Protein AF-A0A8T4I1D2-F1 (afdb_monomer)

Mean predicted aligned error: 10.04 Å

Secondary structure (DSSP, 8-state):
--GGGEEEBTTS-EEETTT-SSB-SS--HHHHHHHHHHHHHHTT-TTGGG--HHHHHHHHHHHHHHTT--GGGG----

Sequence (78 aa):
DGAFIRALTREGRLQSRITATERGDHVTGDAINDWVRGRARQAGITGWEKITAHGLRRGGAQAIADAGGDPTAQGRWK

pLDDT: mean 76.71, std 13.31, range [43.5, 96.69]

Foldseek 3Di:
DDLVQFAQALLRDTHGPVPRPHGDPDHDQVSQQVVQLVVCVVVVHPPSVPDGPVNVLVVVLVVCVVVVHHSCVPDPDD

Radius of gyration: 16.99 Å; Cα contacts (8 Å, |Δi|>4): 75; chains: 1; bounding box: 39×37×44 Å

Solvent-accessible surface area (backbone atoms only — not comparable to full-atom values): 4628 Å² total; per-residue (Å²): 138,60,82,88,56,43,36,47,21,38,70,54,46,79,36,52,56,89,73,55,85,61,72,28,102,54,65,38,74,64,32,51,26,52,50,50,22,52,51,32,48,75,70,66,43,84,69,22,86,76,48,37,63,68,52,55,56,48,50,56,37,49,54,34,42,76,71,73,45,75,52,69,75,79,59,77,87,125

Structure (mmCIF, N/CA/C/O backbone):
data_AF-A0A8T4I1D2-F1
#
_entry.id   AF-A0A8T4I1D2-F1
#
loop_
_atom_site.group_PDB
_atom_site.id
_atom_site.type_symbol
_atom_site.label_atom_id
_atom_site.label_alt_id
_atom_site.label_comp_id
_atom_site.label_asym_id
_atom_site.label_entity_id
_atom_site.label_seq_id
_atom_site.pdbx_PDB_ins_code
_atom_site.Cartn_x
_atom_site.Cartn_y
_atom_site.Cartn_z
_atom_site.occupancy
_atom_site.B_iso_or_equiv
_atom_site.auth_seq_id
_atom_site.auth_comp_id
_atom_site.auth_asym_id
_atom_site.auth_atom_id
_atom_site.pdbx_PDB_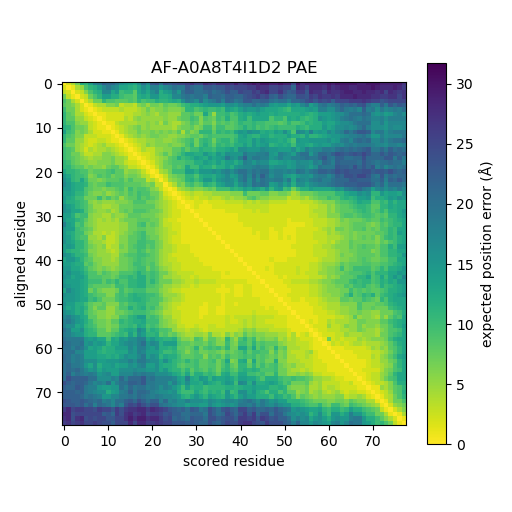model_num
ATOM 1 N N . ASP A 1 1 ? -25.967 -2.406 10.323 1.00 50.91 1 ASP A N 1
ATOM 2 C CA . ASP A 1 1 ? -24.675 -1.686 10.395 1.00 50.91 1 ASP A CA 1
ATOM 3 C C . ASP A 1 1 ? -23.981 -1.576 9.046 1.00 50.91 1 ASP A C 1
ATOM 5 O O . ASP A 1 1 ? -23.244 -2.469 8.636 1.00 50.91 1 ASP A O 1
ATOM 9 N N . GLY A 1 2 ? -24.258 -0.489 8.321 1.00 48.47 2 GLY A N 1
ATOM 10 C CA . GLY A 1 2 ? -23.632 -0.190 7.027 1.00 48.47 2 GLY A CA 1
ATOM 11 C C . GLY A 1 2 ? -22.251 0.462 7.166 1.00 48.47 2 GLY A C 1
ATOM 12 O O . GLY A 1 2 ? -21.883 0.940 8.240 1.00 48.47 2 GLY A O 1
ATOM 13 N N . ALA A 1 3 ? -21.494 0.522 6.063 1.00 55.34 3 ALA A N 1
ATOM 14 C CA . ALA A 1 3 ? -20.141 1.095 6.004 1.00 55.34 3 ALA A CA 1
ATOM 15 C C . ALA A 1 3 ? -20.038 2.538 6.551 1.00 55.34 3 ALA A C 1
ATOM 17 O O . ALA A 1 3 ? -18.985 2.922 7.048 1.00 55.34 3 ALA A O 1
ATOM 18 N N . PHE A 1 4 ? -21.143 3.291 6.556 1.00 54.91 4 PHE A N 1
ATOM 19 C CA . PHE A 1 4 ? -21.248 4.643 7.119 1.00 54.91 4 PHE A CA 1
ATOM 20 C C . PHE A 1 4 ? -21.023 4.739 8.640 1.00 54.91 4 PHE A C 1
ATOM 22 O O . PHE A 1 4 ? -20.715 5.816 9.143 1.00 54.91 4 PHE A O 1
ATOM 29 N N . ILE A 1 5 ? -21.151 3.636 9.387 1.00 60.56 5 ILE A N 1
ATOM 30 C CA . ILE A 1 5 ? -21.017 3.625 10.859 1.00 60.56 5 ILE A CA 1
ATOM 31 C C . ILE A 1 5 ? -19.635 3.090 11.291 1.00 60.56 5 ILE A C 1
ATOM 33 O O . ILE A 1 5 ? -19.394 2.827 12.470 1.00 60.56 5 ILE A O 1
ATOM 37 N N . ARG A 1 6 ? -18.691 2.926 10.352 1.00 66.75 6 ARG A N 1
ATOM 38 C CA . ARG A 1 6 ? -17.340 2.433 10.655 1.00 66.75 6 ARG A CA 1
ATOM 39 C C . ARG A 1 6 ? -16.315 3.570 10.687 1.00 66.75 6 ARG A C 1
ATOM 41 O O . ARG A 1 6 ? -16.323 4.447 9.833 1.00 66.75 6 ARG A O 1
ATOM 48 N N . ALA A 1 7 ? -15.460 3.577 11.706 1.00 68.62 7 ALA A N 1
ATOM 49 C CA . ALA A 1 7 ? -14.292 4.441 11.807 1.00 68.62 7 ALA A CA 1
ATOM 50 C C . ALA A 1 7 ? -13.088 3.761 11.150 1.00 68.62 7 ALA A C 1
ATOM 52 O O . ALA A 1 7 ? -12.905 2.550 11.289 1.00 68.62 7 ALA A O 1
ATOM 53 N N . LEU A 1 8 ? -12.265 4.560 10.478 1.00 72.31 8 LEU A N 1
ATOM 54 C CA . LEU A 1 8 ? -10.935 4.162 10.050 1.00 72.31 8 LEU A CA 1
ATOM 55 C C . LEU A 1 8 ? -9.982 4.267 11.250 1.00 72.31 8 LEU A C 1
ATOM 57 O O . LEU A 1 8 ? -9.841 5.334 11.851 1.00 72.31 8 LEU A O 1
ATOM 61 N N . THR A 1 9 ? -9.354 3.161 11.633 1.00 76.31 9 THR A N 1
ATOM 62 C CA . THR A 1 9 ? -8.304 3.185 12.660 1.00 76.31 9 THR A CA 1
ATOM 63 C C . THR A 1 9 ? -6.982 3.657 12.054 1.00 76.31 9 THR A C 1
ATOM 65 O O . THR A 1 9 ? -6.800 3.601 10.836 1.00 76.31 9 THR A O 1
ATOM 68 N N . ARG A 1 10 ? -6.020 4.090 12.882 1.00 68.50 10 ARG A N 1
ATOM 69 C CA . ARG A 1 10 ? -4.656 4.415 12.401 1.00 68.50 10 ARG A CA 1
ATOM 70 C C . ARG A 1 10 ? -3.986 3.226 11.707 1.00 68.50 10 ARG A C 1
ATOM 72 O O . ARG A 1 10 ? -3.262 3.411 10.737 1.00 68.50 10 ARG A O 1
ATOM 79 N N . GLU A 1 11 ? -4.310 2.014 12.148 1.00 73.69 11 GLU A N 1
ATOM 80 C CA . GLU A 1 11 ? -3.910 0.738 11.535 1.00 73.69 11 GLU A CA 1
ATOM 81 C C . GLU A 1 11 ? -4.656 0.428 10.216 1.00 73.69 11 GLU A C 1
ATOM 83 O O . GLU A 1 11 ? -4.518 -0.653 9.640 1.00 73.69 11 GLU A O 1
ATOM 88 N N . GLY A 1 12 ? -5.510 1.347 9.757 1.00 70.38 12 GLY A N 1
ATOM 89 C CA . GLY A 1 12 ? -6.280 1.270 8.520 1.00 70.38 12 GLY A CA 1
ATOM 90 C C . GLY A 1 12 ? -7.531 0.381 8.584 1.00 70.38 12 GLY A C 1
ATOM 91 O O . GLY A 1 12 ? -8.267 0.249 7.606 1.00 70.38 12 GLY A O 1
ATOM 92 N N . ARG A 1 13 ? -7.837 -0.246 9.717 1.00 74.12 13 ARG A N 1
ATOM 93 C CA . ARG A 1 13 ? -8.994 -1.147 9.812 1.00 74.12 13 ARG A CA 1
ATOM 94 C C . ARG A 1 13 ? -10.296 -0.347 9.864 1.00 74.12 13 ARG A C 1
ATOM 96 O O . ARG A 1 13 ? -10.357 0.712 10.479 1.00 74.12 13 AR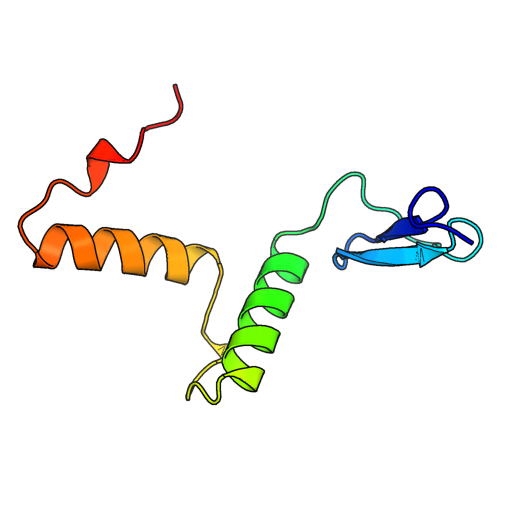G A O 1
ATOM 103 N N . LEU A 1 14 ? -11.358 -0.884 9.262 1.00 73.12 14 LEU A N 1
ATOM 104 C CA . LEU A 1 14 ? -12.715 -0.370 9.453 1.00 73.12 14 LEU A CA 1
ATOM 105 C C . LEU A 1 14 ? -13.325 -1.030 10.693 1.00 73.12 14 LEU A C 1
ATOM 107 O O . LEU A 1 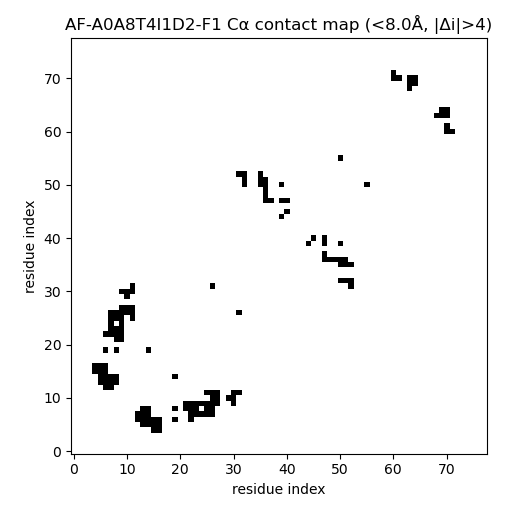14 ? -13.657 -2.214 10.667 1.00 73.12 14 LEU A O 1
ATOM 111 N N . GLN A 1 15 ? -13.484 -0.270 11.774 1.00 71.38 15 GLN A N 1
ATOM 112 C CA . GLN A 1 15 ? -14.075 -0.740 13.032 1.00 71.38 15 GLN A CA 1
ATOM 113 C C . GLN A 1 15 ? -15.373 -0.004 13.351 1.00 71.38 15 GLN A C 1
ATOM 115 O O . GLN A 1 15 ? -15.615 1.080 12.834 1.00 71.38 15 GLN A O 1
ATOM 120 N N . SER A 1 16 ? -16.225 -0.566 14.212 1.00 70.12 16 SER A N 1
ATOM 121 C CA . SER A 1 16 ? -17.395 0.165 14.715 1.00 70.12 16 SER A CA 1
ATOM 122 C C . SER A 1 16 ? -16.959 1.471 15.386 1.00 70.12 16 SER A C 1
ATOM 124 O O . SER A 1 16 ? -16.031 1.486 16.196 1.00 70.12 16 SER A O 1
ATOM 126 N N . ARG A 1 17 ? -17.658 2.574 15.087 1.00 66.25 17 ARG A N 1
ATOM 127 C CA . ARG A 1 17 ? -17.417 3.875 15.734 1.00 66.25 17 ARG A CA 1
ATOM 128 C C . ARG A 1 17 ? -17.605 3.844 17.252 1.00 66.25 17 ARG A C 1
ATOM 130 O O . ARG A 1 17 ? -17.128 4.759 17.908 1.00 66.25 17 ARG A O 1
ATOM 137 N N . ILE A 1 18 ? -18.299 2.852 17.806 1.00 72.44 18 ILE A N 1
ATOM 138 C CA . ILE A 1 18 ? -18.507 2.721 19.257 1.00 72.44 18 ILE A CA 1
ATOM 139 C C . ILE A 1 18 ? -17.266 2.121 19.932 1.00 72.44 18 ILE A C 1
ATOM 141 O O . ILE A 1 18 ? -16.913 2.525 21.033 1.00 72.44 18 ILE A O 1
ATOM 145 N N . THR A 1 19 ? -16.580 1.194 19.261 1.00 69.31 19 THR A N 1
ATOM 146 C CA . THR A 1 19 ? -15.471 0.418 19.841 1.00 69.31 19 THR A CA 1
ATOM 147 C C . THR A 1 19 ? -14.088 0.926 19.439 1.00 69.31 19 THR A C 1
ATOM 149 O O . THR A 1 19 ? -13.099 0.509 20.029 1.00 69.31 19 THR A O 1
ATOM 152 N N . ALA A 1 20 ? -13.989 1.794 18.428 1.00 67.94 20 ALA A N 1
ATOM 153 C CA . ALA A 1 20 ? -12.719 2.367 17.989 1.00 67.94 20 ALA A CA 1
ATOM 154 C C . ALA A 1 20 ? -12.184 3.374 19.026 1.00 67.94 20 ALA A C 1
ATOM 156 O O . ALA A 1 20 ? -12.652 4.520 19.093 1.00 67.94 20 ALA A O 1
ATOM 157 N N . THR A 1 21 ? -11.208 2.931 19.824 1.00 65.00 21 THR A N 1
ATOM 158 C CA . THR A 1 21 ? -10.512 3.724 20.851 1.00 65.00 21 THR A CA 1
ATOM 159 C C . THR A 1 21 ? -9.442 4.635 20.248 1.00 65.00 21 THR A C 1
ATOM 161 O O . THR A 1 21 ? -9.331 5.784 20.663 1.00 65.00 21 THR A O 1
ATOM 164 N N . GLU A 1 22 ? -8.732 4.179 19.209 1.00 65.44 22 GLU A N 1
ATOM 165 C CA . GLU A 1 22 ? -7.778 4.987 18.440 1.00 65.44 22 GLU A CA 1
ATOM 166 C C . GLU A 1 22 ? -8.264 5.220 17.007 1.00 65.44 22 GLU A C 1
ATOM 168 O O . GLU A 1 22 ? -8.247 4.339 16.140 1.00 65.44 22 GLU A O 1
ATOM 173 N N . ARG A 1 23 ? -8.703 6.453 16.755 1.00 66.56 23 ARG A N 1
ATOM 174 C CA . ARG A 1 23 ? -9.171 6.908 15.444 1.00 66.56 23 ARG A CA 1
ATOM 175 C C . ARG A 1 23 ? -8.031 7.632 14.748 1.00 66.56 23 ARG A C 1
ATOM 177 O O . ARG A 1 23 ? -7.351 8.447 15.366 1.00 66.56 23 ARG A O 1
ATOM 184 N N . GLY A 1 24 ? -7.814 7.319 13.478 1.00 63.25 24 GLY A N 1
ATOM 185 C CA . GLY A 1 24 ? -6.950 8.119 12.620 1.00 63.25 24 GLY A CA 1
ATOM 186 C C . GLY A 1 24 ? -7.814 8.975 11.709 1.00 63.25 24 GLY A C 1
ATOM 187 O O . GLY A 1 24 ? -8.761 8.458 11.122 1.00 63.25 24 GLY A O 1
ATOM 188 N N . ASP A 1 25 ? -7.469 10.251 11.538 1.00 69.00 25 ASP A N 1
ATOM 189 C CA . ASP A 1 25 ? -8.038 11.058 10.445 1.00 69.00 25 ASP A CA 1
ATOM 190 C C . ASP A 1 25 ? -7.632 10.486 9.074 1.00 69.00 25 ASP A C 1
ATOM 192 O O . ASP A 1 25 ? -8.300 10.701 8.065 1.00 69.00 25 ASP A O 1
ATOM 196 N N . HIS A 1 26 ? -6.528 9.735 9.047 1.00 69.19 26 HIS A N 1
ATOM 197 C CA . HIS A 1 26 ? -5.941 9.090 7.881 1.00 69.19 26 HIS A CA 1
ATOM 198 C C . HIS A 1 26 ? -5.241 7.776 8.272 1.00 69.19 26 HIS A C 1
ATOM 200 O O . HIS A 1 26 ? -4.875 7.562 9.432 1.00 69.19 26 HIS A O 1
ATOM 206 N N . VAL A 1 27 ? -5.045 6.896 7.283 1.00 76.75 27 VAL A N 1
ATOM 207 C CA . VAL A 1 27 ? -4.235 5.671 7.415 1.00 76.75 27 VAL A CA 1
ATOM 208 C C . VAL A 1 27 ? -2.762 6.052 7.571 1.00 76.75 27 VAL A C 1
ATOM 210 O O . VAL A 1 27 ? -2.282 6.948 6.875 1.00 76.75 27 VAL A O 1
ATOM 213 N N . THR A 1 28 ? -2.023 5.369 8.447 1.00 82.25 28 THR A N 1
ATOM 214 C CA . THR A 1 28 ? -0.573 5.581 8.564 1.00 82.25 28 THR A CA 1
ATOM 215 C C . THR A 1 28 ? 0.200 4.896 7.433 1.00 82.25 28 THR A C 1
ATOM 217 O O . THR A 1 28 ? -0.261 3.927 6.828 1.00 82.25 28 THR A O 1
ATOM 220 N N . GLY A 1 29 ? 1.423 5.361 7.160 1.00 82.06 29 GLY A N 1
ATOM 221 C CA . GLY A 1 29 ? 2.312 4.702 6.193 1.00 82.06 29 GLY A CA 1
ATOM 222 C C . GLY A 1 29 ? 2.618 3.240 6.548 1.00 82.06 29 GLY A C 1
ATOM 223 O O . GLY A 1 29 ? 2.717 2.401 5.654 1.00 82.06 29 GLY A O 1
ATOM 224 N N . ASP A 1 30 ? 2.697 2.917 7.841 1.00 83.69 30 ASP A N 1
ATOM 225 C CA . ASP A 1 30 ? 2.937 1.551 8.321 1.00 83.69 30 ASP A CA 1
ATOM 226 C C . ASP A 1 30 ? 1.757 0.627 8.027 1.00 83.69 30 ASP A C 1
ATOM 228 O O . ASP A 1 30 ? 1.949 -0.455 7.477 1.00 83.69 30 ASP A O 1
ATOM 232 N N . ALA A 1 31 ? 0.531 1.094 8.269 1.00 85.25 31 ALA A N 1
ATOM 233 C CA . ALA A 1 31 ? -0.673 0.345 7.928 1.00 85.25 31 ALA A CA 1
ATOM 234 C C . ALA A 1 31 ? -0.760 0.051 6.421 1.00 85.25 31 ALA A C 1
ATOM 236 O O . ALA A 1 31 ? -1.114 -1.057 6.016 1.00 85.25 31 ALA A O 1
ATOM 237 N N . ILE A 1 32 ? -0.367 1.012 5.578 1.00 88.06 32 ILE A N 1
ATOM 238 C CA . ILE A 1 32 ? -0.289 0.807 4.125 1.00 88.06 32 ILE A CA 1
ATOM 239 C C . ILE A 1 32 ? 0.765 -0.256 3.781 1.00 88.06 32 ILE A C 1
ATOM 241 O O . ILE A 1 32 ? 0.501 -1.134 2.956 1.00 88.06 32 ILE A O 1
ATOM 245 N N . ASN A 1 33 ? 1.948 -0.214 4.402 1.00 90.44 33 ASN A N 1
ATOM 246 C CA . ASN A 1 33 ? 2.981 -1.230 4.182 1.00 90.44 33 ASN A CA 1
ATOM 247 C C . ASN A 1 33 ? 2.499 -2.627 4.595 1.00 90.44 33 ASN A C 1
ATOM 249 O O . ASN A 1 33 ? 2.716 -3.586 3.854 1.00 90.44 33 ASN A O 1
ATOM 253 N N . ASP A 1 34 ? 1.799 -2.749 5.719 1.00 90.81 34 ASP A N 1
ATOM 254 C CA . ASP A 1 34 ? 1.262 -4.028 6.186 1.00 90.81 34 ASP A CA 1
ATOM 255 C C . ASP A 1 34 ? 0.207 -4.600 5.237 1.00 90.81 34 ASP A C 1
ATOM 257 O O . ASP A 1 34 ? 0.191 -5.806 4.974 1.00 90.81 34 ASP A O 1
ATOM 261 N N . TRP A 1 35 ? -0.629 -3.751 4.638 1.00 91.19 35 TRP A N 1
ATOM 262 C CA . TRP A 1 35 ? -1.570 -4.186 3.604 1.00 91.19 35 TRP A CA 1
ATOM 263 C C . TRP A 1 35 ? -0.866 -4.707 2.363 1.00 91.19 35 TRP A C 1
ATOM 265 O O . TRP A 1 35 ? -1.207 -5.781 1.866 1.00 91.19 35 TRP A O 1
ATOM 275 N N . VAL A 1 36 ? 0.124 -3.959 1.872 1.00 92.06 36 VAL A N 1
ATOM 276 C CA . VAL A 1 36 ? 0.919 -4.338 0.701 1.00 92.06 36 VAL A CA 1
ATOM 277 C C . VAL A 1 36 ? 1.602 -5.687 0.933 1.00 92.06 36 VAL A C 1
ATOM 279 O O . VAL A 1 36 ? 1.484 -6.589 0.102 1.00 92.06 36 VAL A O 1
ATOM 282 N N . ARG A 1 37 ? 2.239 -5.863 2.093 1.00 94.56 37 ARG A N 1
ATOM 283 C CA . ARG A 1 37 ? 2.868 -7.123 2.516 1.00 94.56 37 ARG A CA 1
ATOM 284 C C . ARG A 1 37 ? 1.861 -8.263 2.605 1.00 94.56 37 ARG A C 1
ATOM 286 O O . ARG A 1 37 ? 2.115 -9.347 2.085 1.00 94.56 37 ARG A O 1
ATOM 293 N N . GLY A 1 38 ? 0.699 -8.014 3.210 1.00 93.75 38 GLY A N 1
ATOM 294 C CA . GLY A 1 38 ? -0.381 -8.993 3.311 1.00 93.75 38 GLY A CA 1
ATOM 295 C C . GLY A 1 38 ? -0.861 -9.477 1.942 1.00 93.75 38 GLY A C 1
ATOM 296 O O . GLY A 1 38 ? -1.029 -10.679 1.742 1.00 93.75 38 GLY A O 1
ATOM 297 N N . ARG A 1 39 ? -1.014 -8.566 0.973 1.00 93.38 39 ARG A N 1
ATOM 298 C CA . ARG A 1 39 ? -1.377 -8.917 -0.410 1.00 93.38 39 ARG A CA 1
ATOM 299 C C . ARG A 1 39 ? -0.264 -9.667 -1.132 1.00 93.38 39 ARG A C 1
ATOM 301 O O . ARG A 1 39 ? -0.548 -10.663 -1.788 1.00 93.38 39 ARG A O 1
ATOM 308 N N . ALA A 1 40 ? 0.989 -9.247 -0.978 1.00 92.62 40 ALA A N 1
ATOM 309 C CA . ALA A 1 40 ? 2.126 -9.950 -1.566 1.00 92.62 40 ALA A CA 1
ATOM 310 C C . ALA A 1 40 ? 2.266 -11.384 -1.033 1.00 92.62 40 ALA A C 1
ATOM 312 O O . ALA A 1 40 ? 2.494 -12.310 -1.810 1.00 92.62 40 ALA A O 1
ATOM 313 N N . ARG A 1 41 ? 2.042 -11.580 0.274 1.00 96.69 41 ARG A N 1
ATOM 314 C CA . ARG A 1 41 ? 1.985 -12.909 0.892 1.00 96.69 41 ARG A CA 1
ATOM 315 C C . ARG A 1 41 ? 0.863 -13.761 0.297 1.00 96.69 41 ARG A C 1
ATOM 317 O O . ARG A 1 41 ? 1.099 -14.915 -0.037 1.00 96.69 41 ARG A O 1
ATOM 324 N N . GLN A 1 42 ? -0.344 -13.207 0.154 1.00 94.50 42 GLN A N 1
ATOM 325 C CA . GLN A 1 42 ? -1.488 -13.911 -0.450 1.00 94.50 42 GLN A CA 1
ATOM 326 C C . GLN A 1 42 ? -1.240 -14.294 -1.915 1.00 94.50 42 GLN A C 1
ATOM 328 O O . GLN A 1 42 ? -1.723 -15.327 -2.363 1.00 94.50 42 GLN A O 1
ATOM 333 N N . ALA A 1 43 ? -0.462 -13.491 -2.638 1.00 93.00 43 ALA A N 1
ATOM 334 C CA . ALA A 1 43 ? -0.043 -13.771 -4.008 1.00 93.00 43 ALA A CA 1
ATOM 335 C C . ALA A 1 43 ? 1.137 -14.762 -4.109 1.00 93.00 43 ALA A C 1
ATOM 337 O O . ALA A 1 43 ? 1.585 -15.051 -5.214 1.00 93.00 43 ALA A O 1
ATOM 338 N N . GLY A 1 44 ? 1.663 -15.269 -2.986 1.00 95.19 44 GLY A N 1
ATOM 339 C CA . GLY A 1 44 ? 2.777 -16.222 -2.974 1.00 95.19 44 GLY A CA 1
ATOM 340 C C . GLY A 1 44 ? 4.136 -15.618 -3.344 1.00 95.19 44 GLY A C 1
ATOM 341 O O . GLY A 1 44 ? 5.044 -16.349 -3.731 1.00 95.19 44 GLY A O 1
ATOM 342 N N . ILE A 1 45 ? 4.299 -14.295 -3.239 1.00 93.38 45 ILE A N 1
ATOM 343 C CA . ILE A 1 45 ? 5.553 -13.622 -3.593 1.00 93.38 45 ILE A CA 1
ATOM 344 C C . ILE A 1 45 ? 6.612 -13.906 -2.519 1.00 93.38 45 ILE A C 1
ATOM 346 O O . ILE A 1 45 ? 6.421 -13.621 -1.336 1.00 93.38 45 ILE A O 1
ATOM 350 N N . THR A 1 46 ? 7.761 -14.438 -2.926 1.00 92.81 46 THR A N 1
ATOM 351 C CA . THR A 1 46 ? 8.911 -14.657 -2.038 1.00 92.81 46 THR A CA 1
ATOM 352 C C . THR A 1 46 ? 9.519 -13.330 -1.583 1.00 92.81 46 THR A C 1
ATOM 354 O O . THR A 1 46 ? 9.701 -12.425 -2.396 1.00 92.81 46 THR A O 1
ATOM 357 N N . GLY A 1 47 ? 9.881 -13.212 -0.302 1.00 91.94 47 GLY A N 1
ATOM 358 C CA . GLY A 1 47 ? 10.438 -11.972 0.257 1.00 91.94 47 GLY A CA 1
ATOM 359 C C . GLY A 1 47 ? 9.409 -10.849 0.428 1.00 91.94 47 GLY A C 1
ATOM 360 O O . GLY A 1 47 ? 9.782 -9.672 0.462 1.00 91.94 47 GLY A O 1
ATOM 361 N N . TRP A 1 48 ? 8.121 -11.200 0.519 1.00 92.56 48 TRP A N 1
ATOM 362 C CA . TRP A 1 48 ? 7.000 -10.274 0.695 1.00 92.56 48 TRP A CA 1
ATOM 363 C C . TRP A 1 48 ? 7.187 -9.311 1.877 1.00 92.56 48 TRP A C 1
ATOM 365 O O . TRP A 1 48 ? 6.696 -8.188 1.821 1.00 92.56 48 TRP A O 1
ATOM 375 N N . GLU A 1 49 ? 7.941 -9.697 2.909 1.00 93.69 49 GLU A N 1
ATOM 376 C CA . GLU A 1 49 ? 8.238 -8.899 4.104 1.00 93.69 49 GLU A CA 1
ATOM 377 C C . GLU A 1 49 ? 8.981 -7.597 3.768 1.00 93.69 49 GLU A C 1
ATOM 379 O O . GLU A 1 49 ? 8.810 -6.567 4.428 1.00 93.69 49 GLU A O 1
ATOM 384 N N . LYS A 1 50 ? 9.805 -7.632 2.714 1.00 92.31 50 LYS A N 1
ATOM 385 C CA . LYS A 1 50 ? 10.623 -6.497 2.265 1.00 92.31 50 LYS A CA 1
ATOM 386 C C . LYS A 1 50 ? 9.875 -5.569 1.310 1.00 92.31 50 LYS A C 1
ATOM 388 O O . LYS A 1 50 ? 10.376 -4.489 0.997 1.00 92.31 50 LYS A O 1
ATOM 393 N N . ILE A 1 51 ? 8.695 -5.968 0.837 1.00 90.38 51 ILE A N 1
ATOM 394 C CA . ILE A 1 51 ? 7.900 -5.150 -0.075 1.00 90.38 51 ILE A CA 1
ATOM 395 C C . ILE A 1 51 ? 7.313 -3.976 0.707 1.00 90.38 51 ILE A C 1
ATOM 397 O O . ILE A 1 51 ? 6.762 -4.131 1.795 1.00 90.38 51 ILE A O 1
ATOM 401 N N . THR A 1 52 ? 7.454 -2.783 0.136 1.00 92.75 52 THR A N 1
ATOM 402 C CA . THR A 1 52 ? 6.946 -1.528 0.694 1.00 92.75 52 THR A CA 1
ATOM 403 C C . THR A 1 52 ? 6.155 -0.780 -0.367 1.00 92.75 52 THR A C 1
ATOM 40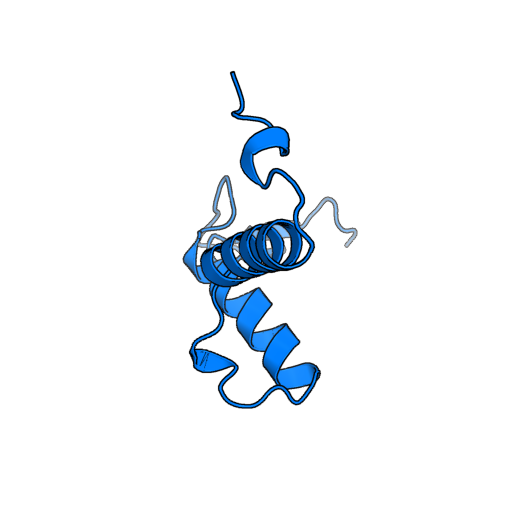5 O O . THR A 1 52 ? 6.422 -0.916 -1.565 1.00 92.75 52 THR A O 1
ATOM 408 N N . ALA A 1 53 ? 5.218 0.064 0.061 1.00 88.44 53 ALA A N 1
ATOM 409 C CA . ALA A 1 53 ? 4.456 0.914 -0.853 1.00 88.44 53 ALA A CA 1
ATOM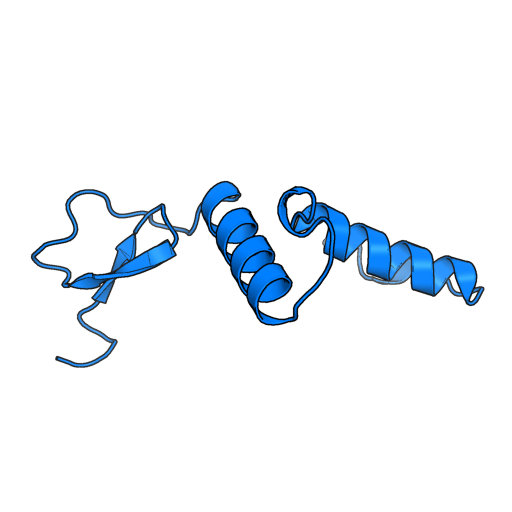 410 C C . ALA A 1 53 ? 5.378 1.819 -1.692 1.00 88.44 53 ALA A C 1
ATOM 412 O O . ALA A 1 53 ? 5.196 1.968 -2.901 1.00 88.44 53 ALA A O 1
ATOM 413 N N . HIS A 1 54 ? 6.430 2.361 -1.071 1.00 87.50 54 HIS A N 1
ATOM 414 C CA . HIS A 1 54 ? 7.429 3.155 -1.782 1.00 87.50 54 HIS A CA 1
ATOM 415 C C . HIS A 1 54 ? 8.236 2.318 -2.789 1.00 87.50 54 HIS A C 1
ATOM 417 O O . HIS A 1 54 ? 8.518 2.785 -3.893 1.00 87.50 54 HIS A O 1
ATOM 423 N N . GLY A 1 55 ? 8.583 1.076 -2.437 1.00 84.88 55 GLY A N 1
ATOM 424 C CA . GLY A 1 55 ? 9.266 0.141 -3.330 1.00 84.88 55 GLY A CA 1
ATOM 425 C C . GLY A 1 55 ? 8.448 -0.185 -4.579 1.00 84.88 55 GLY A C 1
ATOM 426 O O . GLY A 1 55 ? 8.997 -0.155 -5.676 1.00 84.88 55 GLY A O 1
ATOM 427 N N . LEU A 1 56 ? 7.134 -0.398 -4.439 1.00 85.38 56 LEU A N 1
ATOM 428 C CA . LEU A 1 56 ? 6.231 -0.615 -5.578 1.00 85.38 56 LEU A CA 1
ATOM 429 C C . LEU A 1 56 ? 6.198 0.592 -6.526 1.00 85.38 56 LEU A C 1
ATOM 431 O O . LEU A 1 56 ? 6.28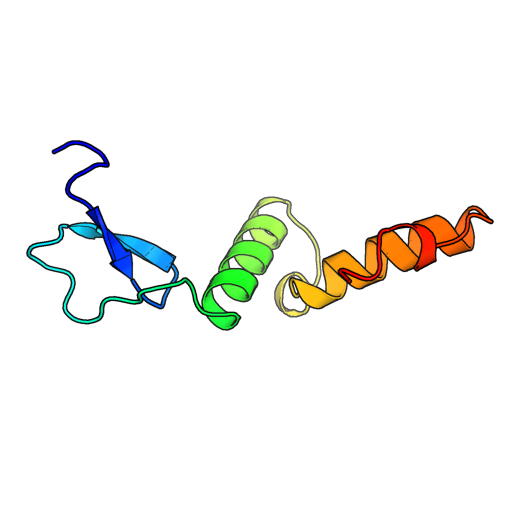5 0.422 -7.742 1.00 85.38 56 LEU A O 1
ATOM 435 N N . ARG A 1 57 ? 6.158 1.814 -5.976 1.00 82.50 57 ARG A N 1
ATOM 436 C CA . ARG A 1 57 ? 6.259 3.045 -6.776 1.00 82.50 57 ARG A CA 1
ATOM 437 C C . ARG A 1 57 ? 7.583 3.109 -7.544 1.00 82.50 57 ARG A C 1
ATOM 439 O O . ARG A 1 57 ? 7.591 3.449 -8.724 1.00 82.50 57 ARG A O 1
ATOM 446 N N . ARG A 1 58 ? 8.703 2.784 -6.883 1.00 81.88 58 ARG A N 1
ATOM 447 C CA . ARG A 1 58 ? 10.029 2.758 -7.523 1.00 81.88 58 ARG A CA 1
ATOM 448 C C . ARG A 1 58 ? 10.093 1.702 -8.630 1.00 81.88 58 ARG A C 1
ATOM 450 O O . ARG A 1 58 ? 10.620 2.001 -9.692 1.00 81.88 58 ARG A O 1
ATOM 457 N N . GLY A 1 59 ? 9.551 0.506 -8.398 1.00 79.31 59 GLY A N 1
ATOM 458 C CA . GLY A 1 59 ? 9.547 -0.581 -9.381 1.00 79.31 59 GLY A CA 1
ATOM 459 C C . GLY A 1 59 ? 8.864 -0.187 -10.691 1.00 79.31 59 GLY A C 1
ATOM 460 O O . GLY A 1 59 ? 9.423 -0.417 -11.756 1.00 79.31 59 GLY A O 1
ATOM 461 N N . GLY A 1 60 ? 7.713 0.492 -10.616 1.00 74.06 60 GLY A N 1
ATOM 462 C CA . GLY A 1 60 ? 7.037 1.023 -11.805 1.00 74.06 60 GLY A CA 1
ATOM 463 C C . GLY A 1 60 ? 7.877 2.056 -12.564 1.00 74.06 60 GLY A C 1
ATOM 464 O O . GLY A 1 60 ? 7.972 1.992 -13.786 1.00 74.06 60 GLY A O 1
ATOM 465 N N . ALA A 1 61 ? 8.543 2.967 -11.849 1.00 71.88 61 ALA A N 1
ATOM 466 C CA . ALA A 1 61 ? 9.447 3.940 -12.465 1.00 71.88 61 ALA A CA 1
ATOM 467 C C . ALA A 1 61 ? 10.661 3.268 -13.133 1.00 71.88 61 ALA A C 1
ATOM 469 O O . ALA A 1 61 ? 11.050 3.663 -14.227 1.00 71.88 61 ALA A O 1
ATOM 470 N N . GLN A 1 62 ? 11.229 2.234 -12.506 1.00 77.25 62 GLN A N 1
ATOM 471 C CA . GLN A 1 62 ? 12.335 1.473 -13.085 1.00 77.25 62 GLN A CA 1
ATOM 472 C C . GLN A 1 62 ? 11.897 0.734 -14.353 1.00 77.25 62 GLN A C 1
ATOM 474 O O . GLN A 1 62 ? 12.568 0.845 -15.367 1.00 77.25 62 GLN A O 1
ATOM 479 N N . ALA A 1 63 ? 10.734 0.076 -14.342 1.00 76.19 63 ALA A N 1
ATOM 480 C CA . ALA A 1 63 ? 10.216 -0.629 -15.514 1.00 76.19 63 ALA A CA 1
ATOM 481 C C . ALA A 1 63 ? 9.972 0.305 -16.716 1.00 76.19 63 ALA A C 1
ATOM 483 O O . ALA A 1 63 ? 10.215 -0.080 -17.856 1.00 76.19 63 ALA A O 1
ATOM 484 N N . ILE A 1 64 ? 9.522 1.543 -16.470 1.00 70.31 64 ILE A N 1
ATOM 485 C CA . ILE A 1 64 ? 9.376 2.568 -17.518 1.00 70.31 64 ILE A CA 1
ATOM 486 C C . ILE A 1 64 ? 10.741 2.958 -18.092 1.00 70.31 64 ILE A C 1
ATOM 488 O O . ILE A 1 64 ? 10.883 3.038 -19.311 1.00 70.31 64 ILE A O 1
ATOM 492 N N . ALA A 1 65 ? 11.737 3.173 -17.228 1.00 73.25 65 ALA A N 1
ATOM 493 C CA . ALA A 1 65 ? 13.094 3.509 -17.648 1.00 73.25 65 ALA A CA 1
ATOM 494 C C . ALA A 1 65 ? 13.756 2.363 -18.434 1.00 73.25 65 ALA A C 1
ATOM 496 O O . ALA A 1 65 ? 14.358 2.607 -19.476 1.00 73.25 65 ALA A O 1
ATOM 497 N N . ASP A 1 66 ? 13.593 1.117 -17.981 1.00 77.25 66 ASP A N 1
ATOM 498 C CA . ASP A 1 66 ? 14.124 -0.083 -18.641 1.0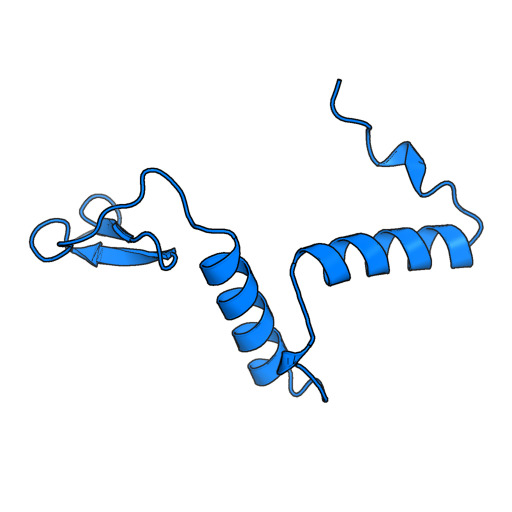0 77.25 66 ASP A CA 1
ATOM 499 C C . ASP A 1 66 ? 13.498 -0.293 -20.032 1.00 77.25 66 ASP A C 1
ATOM 501 O O . ASP A 1 66 ? 14.153 -0.794 -20.944 1.00 77.25 66 ASP A O 1
ATOM 505 N N . ALA A 1 67 ? 12.247 0.141 -20.223 1.00 80.38 67 ALA A N 1
ATOM 506 C CA . ALA A 1 67 ? 11.565 0.163 -21.518 1.00 80.38 67 ALA A CA 1
ATOM 507 C C . ALA A 1 67 ? 11.953 1.368 -22.407 1.00 80.38 67 ALA A C 1
ATOM 509 O O . ALA A 1 67 ? 11.392 1.535 -23.490 1.00 80.38 67 ALA A O 1
ATOM 510 N N . GLY A 1 68 ? 12.887 2.218 -21.963 1.00 82.06 68 GLY A N 1
ATOM 511 C CA . GLY A 1 68 ? 13.345 3.409 -22.687 1.00 82.06 68 GLY A CA 1
ATOM 512 C C . GLY A 1 68 ? 12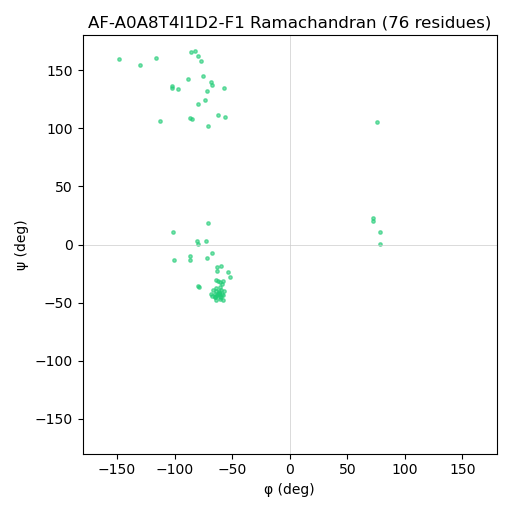.409 4.620 -22.597 1.00 82.06 68 GLY A C 1
ATOM 513 O O . GLY A 1 68 ? 12.594 5.587 -23.333 1.00 82.06 68 GLY A O 1
ATOM 514 N N . GLY A 1 69 ? 11.398 4.579 -21.724 1.00 78.75 69 GLY A N 1
ATOM 515 C CA . GLY A 1 69 ? 10.483 5.693 -21.474 1.00 78.75 69 GLY A CA 1
ATOM 516 C C . GLY A 1 69 ? 11.015 6.686 -20.437 1.00 78.75 69 GLY A C 1
ATOM 517 O O . GLY A 1 69 ? 11.939 6.388 -19.685 1.00 78.75 69 GLY A O 1
ATOM 518 N N . ASP A 1 70 ? 10.401 7.869 -20.358 1.00 78.94 70 ASP A N 1
ATOM 519 C CA . ASP A 1 70 ? 10.704 8.866 -19.324 1.00 78.94 70 ASP A CA 1
ATOM 520 C C . ASP A 1 70 ? 9.900 8.584 -18.033 1.00 78.94 70 ASP A C 1
ATOM 522 O O . ASP A 1 70 ? 8.689 8.832 -17.992 1.00 78.94 70 ASP A O 1
ATOM 526 N N . PRO A 1 71 ? 10.534 8.105 -16.942 1.00 71.62 71 PRO A N 1
ATOM 527 C CA . PRO A 1 71 ? 9.844 7.823 -15.683 1.00 71.62 71 PRO A CA 1
ATOM 528 C C . PRO A 1 71 ? 9.422 9.090 -14.919 1.00 71.62 71 PRO A C 1
ATOM 530 O O . PRO A 1 71 ? 8.666 9.000 -13.948 1.00 71.62 71 PRO A O 1
ATOM 533 N N . THR A 1 72 ? 9.900 10.273 -15.320 1.00 73.75 72 THR A N 1
ATOM 534 C CA . THR A 1 72 ? 9.598 11.558 -14.667 1.00 73.75 72 THR A CA 1
ATOM 535 C C . THR A 1 72 ? 8.314 12.209 -15.184 1.00 73.75 72 THR A C 1
ATOM 53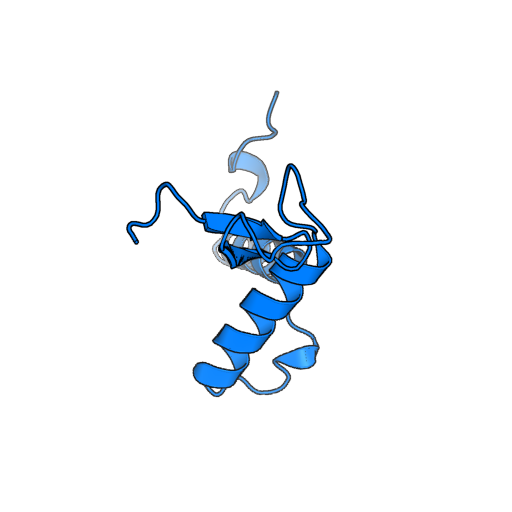7 O O . THR A 1 72 ? 7.751 13.077 -14.512 1.00 73.75 72 THR A O 1
ATOM 540 N N . ALA A 1 73 ? 7.781 11.714 -16.307 1.00 67.12 73 ALA A N 1
ATOM 541 C CA . ALA A 1 73 ? 6.508 12.139 -16.884 1.00 67.12 73 ALA A CA 1
ATOM 542 C C . ALA A 1 73 ? 5.277 11.754 -16.035 1.00 67.12 73 ALA A C 1
ATOM 544 O O . ALA A 1 73 ? 4.180 12.239 -16.299 1.00 67.12 73 ALA A O 1
ATOM 545 N N . GLN A 1 74 ? 5.434 10.957 -14.966 1.00 61.91 74 GLN A N 1
ATOM 546 C CA . GLN A 1 74 ? 4.357 10.593 -14.024 1.00 61.91 74 GLN A CA 1
ATOM 547 C C . GLN A 1 74 ? 3.884 11.740 -13.104 1.00 61.91 74 GLN A C 1
ATOM 549 O O . GLN A 1 74 ? 3.240 11.499 -12.085 1.00 61.91 74 GLN A O 1
ATOM 554 N N . GLY A 1 75 ? 4.183 12.989 -13.465 1.00 52.06 75 GLY A N 1
ATOM 555 C CA . GLY A 1 75 ? 3.754 14.175 -12.741 1.00 52.06 75 GLY A CA 1
ATOM 556 C C . GLY A 1 75 ? 4.560 14.395 -11.463 1.00 52.06 75 GLY A C 1
ATOM 557 O O . GLY A 1 75 ? 4.328 13.781 -10.422 1.00 52.06 75 GLY A O 1
ATOM 558 N N . ARG A 1 76 ? 5.467 15.375 -11.494 1.00 52.00 76 ARG A N 1
ATOM 559 C CA . ARG A 1 76 ? 5.718 16.159 -10.281 1.00 52.00 76 ARG A CA 1
ATOM 560 C C . ARG A 1 76 ? 4.398 16.848 -9.957 1.00 52.00 76 ARG A C 1
ATOM 562 O O . ARG A 1 76 ? 3.970 17.701 -10.729 1.00 52.00 76 ARG A O 1
ATOM 569 N N . TRP A 1 77 ? 3.755 16.451 -8.865 1.00 45.34 77 TRP A N 1
ATOM 570 C CA . TRP A 1 77 ? 2.632 17.201 -8.314 1.00 45.34 77 TRP A CA 1
ATOM 571 C C . TRP A 1 77 ? 3.152 18.620 -8.053 1.00 45.34 77 TRP A C 1
ATOM 573 O O . TRP A 1 77 ? 4.069 18.795 -7.247 1.00 45.34 77 TRP A O 1
ATOM 583 N N . LYS A 1 78 ? 2.675 19.579 -8.849 1.00 43.50 78 LYS A N 1
ATOM 584 C CA . LYS A 1 78 ? 2.879 21.011 -8.632 1.00 43.50 78 LYS A CA 1
ATOM 585 C C . LYS A 1 78 ? 1.755 21.533 -7.757 1.00 43.50 78 LYS A C 1
ATOM 587 O O . LYS A 1 78 ? 0.620 21.040 -7.942 1.00 43.50 78 LYS A O 1
#